Protein AF-A0A8S9J0J0-F1 (afdb_monomer_lite)

Sequence (128 aa):
MSSIIILLFSLLLFTSPSSSSGHHQTHPPLSPSPPPAAWIRLACKATRYPDVCVSSLSKPGQVPSNPNPSQIIHSAISVSLENLKTAQSEVKSILDASVGNLNAPTPRTSTSSNSLTLCTAPELRIKL

Structure (mmCIF, N/CA/C/O backbone):
data_AF-A0A8S9J0J0-F1
#
_entry.id   AF-A0A8S9J0J0-F1
#
loop_
_atom_site.group_PDB
_atom_site.id
_atom_site.type_symbol
_atom_site.label_atom_id
_atom_site.label_alt_id
_atom_site.label_comp_id
_atom_site.label_asym_id
_atom_site.label_entity_id
_atom_site.label_seq_id
_atom_site.pdbx_PDB_ins_code
_atom_site.Cartn_x
_atom_site.Cartn_y
_atom_site.Cartn_z
_atom_site.occupancy
_atom_site.B_iso_or_equiv
_atom_site.auth_seq_id
_atom_site.auth_comp_id
_atom_site.auth_asym_id
_atom_site.auth_atom_id
_atom_site.pdbx_PDB_model_num
ATOM 1 N N . MET A 1 1 ? 36.191 -19.300 13.416 1.00 63.09 1 MET A N 1
ATOM 2 C CA . MET A 1 1 ? 35.827 -19.714 12.042 1.00 63.09 1 MET A CA 1
ATOM 3 C C . MET A 1 1 ? 34.432 -19.231 11.646 1.00 63.09 1 MET A C 1
ATOM 5 O O . MET A 1 1 ? 34.316 -18.590 10.613 1.00 63.09 1 MET A O 1
ATOM 9 N N . SER A 1 2 ? 33.399 -19.411 12.478 1.00 78.19 2 SER A N 1
ATOM 10 C CA . SER A 1 2 ? 32.019 -18.991 12.155 1.00 78.19 2 SER A CA 1
ATOM 11 C C . SER A 1 2 ? 31.819 -17.481 11.949 1.00 78.19 2 SER A C 1
ATOM 13 O O . SER A 1 2 ? 31.059 -17.088 11.071 1.00 78.19 2 SER A O 1
ATOM 15 N N . SER A 1 3 ? 32.534 -16.620 12.682 1.00 80.75 3 SER A N 1
ATOM 16 C CA . SER A 1 3 ? 32.386 -15.158 12.552 1.00 80.75 3 SER A CA 1
ATOM 17 C C . SER A 1 3 ? 32.848 -14.619 11.193 1.00 80.75 3 SER A C 1
ATOM 19 O O . SER A 1 3 ? 32.270 -13.670 10.671 1.00 80.75 3 SER A O 1
ATOM 21 N N . ILE A 1 4 ? 33.861 -15.253 10.595 1.00 85.94 4 ILE A N 1
ATOM 22 C CA . ILE A 1 4 ? 34.379 -14.890 9.268 1.00 85.94 4 ILE A CA 1
ATOM 23 C C . ILE A 1 4 ? 33.356 -15.258 8.188 1.00 85.94 4 ILE A C 1
ATOM 25 O O . ILE A 1 4 ? 33.136 -14.486 7.262 1.00 85.94 4 ILE A O 1
ATOM 29 N N . ILE A 1 5 ? 32.668 -16.393 8.344 1.00 86.50 5 ILE A N 1
ATOM 30 C CA . ILE A 1 5 ? 31.641 -16.859 7.401 1.00 86.50 5 ILE A CA 1
ATOM 31 C C . ILE A 1 5 ? 30.446 -15.893 7.375 1.00 86.50 5 ILE A C 1
ATOM 33 O O . ILE A 1 5 ? 29.960 -15.552 6.300 1.00 86.50 5 ILE A O 1
ATOM 37 N N . ILE A 1 6 ? 30.011 -15.396 8.539 1.00 84.88 6 ILE A N 1
ATOM 38 C CA . ILE A 1 6 ? 28.897 -14.436 8.640 1.00 84.88 6 ILE A CA 1
ATOM 39 C C . ILE A 1 6 ? 29.260 -13.088 7.997 1.00 84.88 6 ILE A C 1
ATOM 41 O O . ILE A 1 6 ? 28.436 -12.495 7.295 1.00 84.88 6 ILE A O 1
ATOM 45 N N . LEU A 1 7 ? 30.499 -12.618 8.189 1.00 87.88 7 LEU A N 1
ATOM 46 C CA . LEU A 1 7 ? 30.994 -11.400 7.541 1.00 87.88 7 LEU A CA 1
ATOM 47 C C . LEU A 1 7 ? 31.029 -11.551 6.017 1.00 87.88 7 LEU A C 1
ATOM 49 O O . LEU A 1 7 ? 30.494 -10.698 5.313 1.00 87.88 7 LEU A O 1
ATOM 53 N N . LEU A 1 8 ? 31.584 -12.657 5.512 1.00 81.94 8 LEU A N 1
ATOM 54 C CA . LEU A 1 8 ? 31.658 -12.930 4.074 1.00 81.94 8 LEU A CA 1
ATOM 55 C C . LEU A 1 8 ? 30.266 -13.034 3.438 1.00 81.94 8 LEU A C 1
ATOM 57 O O . LEU A 1 8 ? 30.032 -12.450 2.383 1.00 81.94 8 LEU A O 1
ATOM 61 N N . PHE A 1 9 ? 29.327 -13.715 4.100 1.00 81.06 9 PHE A N 1
ATOM 62 C CA . PHE A 1 9 ? 27.946 -13.829 3.629 1.00 81.06 9 PHE A CA 1
ATOM 63 C C . PHE A 1 9 ? 27.237 -12.470 3.574 1.00 81.06 9 PHE A C 1
ATOM 65 O O . PHE A 1 9 ? 26.542 -12.173 2.606 1.00 81.06 9 PHE A O 1
ATOM 72 N N . SER A 1 10 ? 27.460 -11.609 4.572 1.00 82.88 10 SER A N 1
ATOM 73 C CA . SER A 1 10 ? 26.905 -10.251 4.577 1.00 82.88 10 SER A CA 1
ATOM 74 C C . SER A 1 10 ? 27.469 -9.414 3.426 1.00 82.88 10 SER A C 1
ATOM 76 O O . SER A 1 10 ? 26.705 -8.781 2.706 1.00 82.88 10 SER A O 1
ATOM 78 N N . LEU A 1 11 ? 28.786 -9.460 3.197 1.00 79.31 11 LEU A N 1
ATOM 79 C CA . LEU A 1 11 ? 29.447 -8.768 2.083 1.00 79.31 11 LEU A CA 1
ATOM 80 C C . LEU A 1 11 ? 28.893 -9.200 0.715 1.00 79.31 11 LEU A C 1
ATOM 82 O O . LEU A 1 11 ? 28.621 -8.341 -0.121 1.00 79.31 11 LEU A O 1
ATOM 86 N N . LEU A 1 12 ? 28.649 -10.500 0.521 1.00 76.25 12 LEU A N 1
ATOM 87 C CA . LEU A 1 12 ? 28.078 -11.052 -0.714 1.00 76.25 12 LEU A CA 1
ATOM 88 C C . LEU A 1 12 ? 26.662 -10.533 -1.011 1.00 76.25 12 LEU A C 1
ATOM 90 O O . LEU A 1 12 ? 26.326 -10.322 -2.174 1.00 76.25 12 LEU A O 1
ATOM 94 N N . LEU A 1 13 ? 25.840 -10.291 0.018 1.00 71.00 13 LEU A N 1
ATOM 95 C CA . LEU A 1 13 ? 24.494 -9.731 -0.159 1.00 71.00 13 LEU A CA 1
ATOM 96 C C . LEU A 1 13 ? 24.520 -8.251 -0.575 1.00 71.00 13 LEU A C 1
ATOM 98 O O . LEU A 1 13 ? 23.631 -7.806 -1.301 1.00 71.00 13 LEU A O 1
ATOM 102 N N . PHE A 1 14 ? 25.533 -7.489 -0.147 1.00 66.44 14 PHE A N 1
ATOM 103 C CA . PHE A 1 14 ? 25.690 -6.080 -0.527 1.00 66.44 14 PHE A CA 1
ATOM 104 C C . PHE A 1 14 ? 26.302 -5.906 -1.922 1.00 66.44 14 PHE A C 1
ATOM 106 O O . PHE A 1 14 ? 25.975 -4.946 -2.619 1.00 66.44 14 PHE A O 1
ATOM 113 N N . THR A 1 15 ? 27.148 -6.835 -2.368 1.00 60.16 15 THR A N 1
ATOM 114 C CA . THR A 1 15 ? 27.738 -6.816 -3.710 1.00 60.16 15 THR A CA 1
ATOM 115 C C . THR A 1 15 ? 26.813 -7.492 -4.719 1.00 60.16 15 THR A C 1
ATOM 117 O O . THR A 1 15 ? 27.136 -8.537 -5.276 1.00 60.16 15 THR A O 1
ATOM 120 N N . SER A 1 16 ? 25.643 -6.910 -4.969 1.00 59.72 16 SER A N 1
ATOM 121 C CA . SER A 1 16 ? 24.890 -7.243 -6.180 1.00 59.72 16 SER A CA 1
ATOM 122 C C . SER A 1 16 ? 25.545 -6.515 -7.359 1.00 59.72 16 SER A C 1
ATOM 124 O O . SER A 1 16 ? 25.515 -5.282 -7.379 1.00 59.72 16 SER A O 1
ATOM 126 N N . PRO A 1 17 ? 26.154 -7.205 -8.341 1.00 49.84 17 PRO A N 1
ATOM 127 C CA . PRO A 1 17 ? 26.570 -6.548 -9.566 1.00 49.84 17 PRO A CA 1
ATOM 128 C C . PRO A 1 17 ? 25.308 -6.153 -10.336 1.00 49.84 17 PRO A C 1
ATOM 130 O O . PRO A 1 17 ? 24.674 -6.977 -10.990 1.00 49.84 17 PRO A O 1
ATOM 133 N N . SER A 1 18 ? 24.933 -4.879 -10.266 1.00 52.44 18 SER A N 1
ATOM 134 C CA . SER A 1 18 ? 24.084 -4.286 -11.293 1.00 52.44 18 SER A CA 1
ATOM 135 C C . SER A 1 18 ? 24.893 -4.294 -12.583 1.00 52.44 18 SER A C 1
ATOM 137 O O . SER A 1 18 ? 25.768 -3.454 -12.784 1.00 52.44 18 SER A O 1
ATOM 139 N N . SER A 1 19 ? 24.653 -5.276 -13.443 1.00 48.06 19 SER A N 1
ATOM 140 C CA . SER A 1 19 ? 25.187 -5.296 -14.796 1.00 48.06 19 SER A CA 1
ATOM 141 C C . SER A 1 19 ? 24.605 -4.110 -15.567 1.00 48.06 19 SER A C 1
ATOM 143 O O . SER A 1 19 ? 23.527 -4.197 -16.151 1.00 48.06 19 SER A O 1
ATOM 145 N N . SER A 1 20 ? 25.316 -2.978 -15.582 1.00 53.41 20 SER A N 1
ATOM 146 C CA . SER A 1 20 ? 25.051 -1.930 -16.562 1.00 53.41 20 SER A CA 1
ATOM 147 C C . SER A 1 20 ? 25.594 -2.415 -17.901 1.00 53.41 20 SER A C 1
ATOM 149 O O . SER A 1 20 ? 26.769 -2.246 -18.229 1.00 53.41 20 SER A O 1
ATOM 151 N N . SER A 1 21 ? 24.735 -3.060 -18.677 1.00 51.62 21 SER A N 1
ATOM 152 C CA . SER A 1 21 ? 24.935 -3.146 -20.116 1.00 51.62 21 SER A CA 1
ATOM 153 C C . SER A 1 21 ? 24.941 -1.708 -20.633 1.00 51.62 21 SER A C 1
ATOM 155 O O . SER A 1 21 ? 23.923 -1.018 -20.614 1.00 51.62 21 SER A O 1
ATOM 157 N N . GLY A 1 22 ? 26.124 -1.227 -21.018 1.00 54.34 22 GLY A N 1
ATOM 158 C CA . GLY A 1 22 ? 26.280 0.027 -21.738 1.00 54.34 22 GLY A CA 1
ATOM 159 C C . GLY A 1 22 ? 25.561 -0.089 -23.074 1.00 54.34 22 GLY A C 1
ATOM 160 O O . GLY A 1 22 ? 26.131 -0.554 -24.056 1.00 54.34 22 GLY A O 1
ATOM 161 N N . HIS A 1 23 ? 24.287 0.288 -23.102 1.00 47.38 23 HIS A N 1
ATOM 162 C CA . HIS A 1 23 ? 23.560 0.456 -24.342 1.00 47.38 23 HIS A CA 1
ATOM 163 C C . HIS A 1 23 ? 24.029 1.757 -24.984 1.00 47.38 23 HIS A C 1
ATOM 165 O O . HIS A 1 23 ? 23.826 2.846 -24.447 1.00 47.38 23 HIS A O 1
ATOM 171 N N . HIS A 1 24 ? 24.676 1.628 -26.141 1.00 49.66 24 HIS A N 1
ATOM 172 C CA . HIS A 1 24 ? 24.844 2.726 -27.077 1.00 49.66 24 HIS A CA 1
ATOM 173 C C . HIS A 1 24 ? 23.496 3.432 -27.252 1.00 49.66 24 HIS A C 1
ATOM 175 O O . HIS A 1 24 ? 22.517 2.815 -27.676 1.00 49.66 24 HIS A O 1
ATOM 181 N N . GLN A 1 25 ? 23.458 4.718 -26.897 1.00 50.72 25 GLN A N 1
ATOM 182 C CA . GLN A 1 25 ? 22.314 5.598 -27.105 1.00 50.72 25 GLN A CA 1
ATOM 183 C C . GLN A 1 25 ? 22.093 5.768 -28.605 1.00 50.72 25 GLN A C 1
ATOM 185 O O . GLN A 1 25 ? 22.596 6.692 -29.239 1.00 50.72 25 GLN A O 1
ATOM 190 N N . THR A 1 26 ? 21.332 4.845 -29.174 1.00 52.44 26 THR A N 1
ATOM 191 C CA . THR A 1 26 ? 20.641 5.068 -30.434 1.00 52.44 26 THR A CA 1
ATOM 192 C C . THR A 1 26 ? 19.274 5.574 -30.017 1.00 52.44 26 THR A C 1
ATOM 194 O O . THR A 1 26 ? 18.497 4.815 -29.443 1.00 52.44 26 THR A O 1
ATOM 197 N N . HIS A 1 27 ? 19.027 6.873 -30.190 1.00 53.81 27 HIS A N 1
ATOM 198 C CA . HIS A 1 27 ? 17.755 7.502 -29.840 1.00 53.81 27 HIS A CA 1
ATOM 199 C C . HIS A 1 27 ? 16.600 6.721 -30.491 1.00 53.81 27 HIS A C 1
ATOM 201 O O . HIS A 1 27 ? 16.501 6.729 -31.721 1.00 53.81 27 HIS A O 1
ATOM 207 N N . PRO A 1 28 ? 15.724 6.049 -29.719 1.00 58.84 28 PRO A N 1
ATOM 208 C CA . PRO A 1 28 ? 14.512 5.485 -30.281 1.00 58.84 28 PRO A CA 1
ATOM 209 C C . PRO A 1 28 ? 13.553 6.634 -30.623 1.00 58.84 28 PRO A C 1
ATOM 211 O O . PRO A 1 28 ? 13.593 7.684 -29.969 1.00 58.84 28 PRO A O 1
ATOM 214 N N . PRO A 1 29 ? 12.681 6.461 -31.629 1.00 58.38 29 PRO A N 1
ATOM 215 C CA . PRO A 1 29 ? 11.675 7.460 -31.973 1.00 58.38 29 PRO A CA 1
ATOM 216 C C . PRO A 1 29 ? 10.773 7.741 -30.763 1.00 58.38 29 PRO A C 1
ATOM 218 O O . PRO A 1 29 ? 10.590 6.864 -29.918 1.00 58.38 29 PRO A O 1
ATOM 221 N N . LEU A 1 30 ? 10.228 8.964 -30.679 1.00 55.03 30 LEU A N 1
ATOM 222 C CA . LEU A 1 30 ? 9.337 9.409 -29.601 1.00 55.03 30 LEU A CA 1
ATOM 223 C C . LEU A 1 30 ? 8.189 8.407 -29.414 1.00 55.03 30 LEU A C 1
ATOM 225 O O . LEU A 1 30 ? 7.197 8.427 -30.141 1.00 55.03 30 LEU A O 1
ATOM 229 N N . SER A 1 31 ? 8.341 7.526 -28.429 1.00 60.06 31 SER A N 1
ATOM 230 C CA . SER A 1 31 ? 7.287 6.619 -28.001 1.00 60.06 31 SER A CA 1
ATOM 231 C C . SER A 1 31 ? 6.248 7.436 -27.226 1.00 60.06 31 SER A C 1
ATOM 233 O O . SER A 1 31 ? 6.640 8.306 -26.438 1.00 60.06 31 SER A O 1
ATOM 235 N N . PRO A 1 32 ? 4.938 7.211 -27.433 1.00 62.97 32 PRO A N 1
ATOM 236 C CA . PRO A 1 32 ? 3.906 7.900 -26.668 1.00 62.97 32 PRO A CA 1
ATOM 237 C C . PRO A 1 32 ? 4.138 7.684 -25.168 1.00 62.97 32 PRO A C 1
ATOM 239 O O . PRO A 1 32 ? 4.534 6.591 -24.754 1.00 62.97 32 PRO A O 1
ATOM 242 N N . SER A 1 33 ? 3.914 8.732 -24.362 1.00 59.59 33 SER A N 1
ATOM 243 C CA . SER A 1 33 ? 4.066 8.644 -22.904 1.00 59.59 33 SER A CA 1
ATOM 244 C C . SER A 1 33 ? 3.301 7.418 -22.395 1.00 59.59 33 SER A C 1
ATOM 246 O O . SER A 1 33 ? 2.126 7.259 -22.751 1.00 59.59 33 SER A O 1
ATOM 248 N N . PRO A 1 34 ? 3.936 6.535 -21.601 1.00 61.69 34 PRO A N 1
ATOM 249 C CA . PRO A 1 34 ? 3.248 5.400 -21.019 1.00 61.69 34 PRO A CA 1
ATOM 250 C C . PRO A 1 34 ? 2.001 5.882 -20.269 1.00 61.69 34 PRO A C 1
ATOM 252 O O . PRO A 1 34 ? 2.056 6.927 -19.611 1.00 61.69 34 PRO A O 1
ATOM 255 N N . PRO A 1 35 ? 0.885 5.134 -20.313 1.00 67.56 35 PRO A N 1
ATOM 256 C CA . PRO A 1 35 ? -0.279 5.476 -19.510 1.00 67.56 35 PRO A CA 1
ATOM 257 C C . PRO A 1 35 ? 0.122 5.566 -18.026 1.00 67.56 35 PRO A C 1
ATOM 259 O O . PRO A 1 35 ? 1.023 4.839 -17.599 1.00 67.56 35 PRO A O 1
ATOM 262 N N . PRO A 1 36 ? -0.545 6.396 -17.205 1.00 67.62 36 PRO A N 1
ATOM 263 C CA . PRO A 1 36 ? -0.199 6.602 -15.790 1.00 67.62 36 PRO A CA 1
ATOM 264 C C . PRO A 1 36 ? -0.040 5.293 -14.998 1.00 67.62 36 PRO A C 1
ATOM 266 O O . PRO A 1 36 ? 0.849 5.168 -14.157 1.00 67.62 36 PRO A O 1
ATOM 269 N N . ALA A 1 37 ? -0.829 4.268 -15.335 1.00 78.75 37 ALA A N 1
ATOM 270 C CA . ALA A 1 37 ? -0.726 2.930 -14.754 1.00 78.75 37 ALA A CA 1
ATOM 271 C C . ALA A 1 37 ? 0.643 2.251 -14.981 1.00 78.75 37 ALA A C 1
ATOM 273 O O . ALA A 1 37 ? 1.105 1.488 -14.133 1.00 78.75 37 ALA A O 1
ATOM 274 N N . ALA A 1 38 ? 1.313 2.515 -16.104 1.00 85.06 38 ALA A N 1
ATOM 275 C CA . ALA A 1 38 ? 2.640 1.978 -16.391 1.00 85.06 38 ALA A CA 1
ATOM 276 C C . ALA A 1 38 ? 3.715 2.625 -15.504 1.00 85.06 38 ALA A C 1
ATOM 278 O O . ALA A 1 38 ? 4.587 1.920 -14.995 1.00 85.06 38 ALA A O 1
ATOM 279 N N . TRP A 1 39 ? 3.612 3.933 -15.250 1.00 86.56 39 TRP A N 1
ATOM 280 C CA . TRP A 1 39 ? 4.511 4.648 -14.342 1.00 86.56 39 TRP A CA 1
ATOM 281 C C . TRP A 1 39 ? 4.351 4.192 -12.889 1.00 86.56 39 TRP A C 1
ATOM 283 O O . TRP A 1 39 ? 5.348 3.929 -12.216 1.00 86.56 39 TRP A O 1
ATOM 293 N N . ILE A 1 40 ? 3.109 4.000 -12.432 1.00 90.56 40 ILE A N 1
ATOM 294 C CA . ILE A 1 40 ? 2.818 3.435 -11.104 1.00 90.56 40 ILE A CA 1
ATOM 295 C C . ILE A 1 40 ? 3.426 2.035 -10.975 1.00 90.56 40 ILE A C 1
ATOM 297 O O . ILE A 1 40 ? 4.132 1.757 -10.009 1.00 90.56 40 ILE A O 1
ATOM 301 N N . ARG A 1 41 ? 3.217 1.155 -11.963 1.00 92.44 41 ARG A N 1
ATOM 302 C CA . ARG A 1 41 ? 3.788 -0.204 -11.953 1.00 92.44 41 ARG A CA 1
ATOM 303 C C . ARG A 1 41 ? 5.314 -0.194 -11.914 1.00 92.44 41 ARG A C 1
ATOM 305 O O . ARG A 1 41 ? 5.901 -0.998 -11.191 1.00 92.44 41 ARG A O 1
ATOM 312 N N . LEU A 1 42 ? 5.949 0.701 -12.671 1.00 91.62 42 LEU A N 1
ATOM 313 C CA . LEU A 1 42 ? 7.403 0.834 -12.686 1.00 91.62 42 LEU A CA 1
ATOM 314 C C . LEU A 1 42 ? 7.936 1.251 -11.310 1.00 91.62 42 LEU A C 1
ATOM 316 O O . LEU A 1 42 ? 8.865 0.623 -10.808 1.00 91.62 42 LEU A O 1
ATOM 320 N N . ALA A 1 43 ? 7.311 2.246 -10.677 1.00 90.56 43 ALA A N 1
ATOM 321 C CA . ALA A 1 43 ? 7.671 2.680 -9.331 1.00 90.56 43 ALA A CA 1
ATOM 322 C C . ALA A 1 43 ? 7.429 1.575 -8.288 1.00 90.56 43 ALA A C 1
ATOM 324 O O . ALA A 1 43 ? 8.307 1.267 -7.483 1.00 90.56 43 ALA A O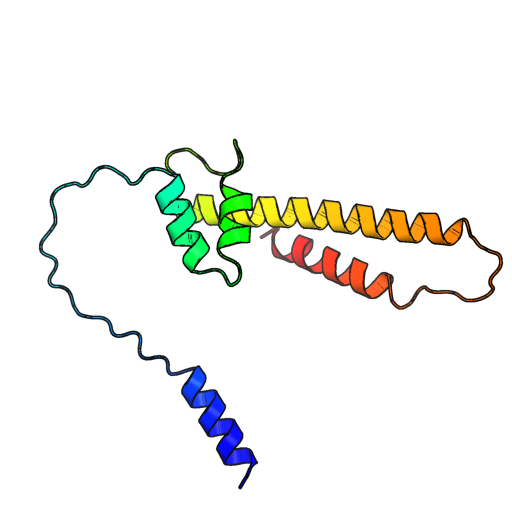 1
ATOM 325 N N . CYS A 1 44 ? 6.272 0.912 -8.335 1.00 93.56 44 CYS A N 1
ATOM 326 C CA . CYS A 1 44 ? 5.911 -0.132 -7.379 1.00 93.56 44 CYS A CA 1
ATOM 327 C C . CYS A 1 44 ? 6.797 -1.378 -7.466 1.00 93.56 44 CYS A C 1
ATOM 329 O O . CYS A 1 44 ? 6.977 -2.057 -6.456 1.00 93.56 44 CYS A O 1
ATOM 331 N N . LYS A 1 45 ? 7.414 -1.658 -8.622 1.00 95.06 45 LYS A N 1
ATOM 332 C CA . LYS A 1 45 ? 8.397 -2.744 -8.770 1.00 95.06 45 LYS A CA 1
ATOM 333 C C . LYS A 1 45 ? 9.615 -2.571 -7.853 1.00 95.06 45 LYS A C 1
ATOM 335 O O . LYS A 1 45 ? 10.236 -3.562 -7.487 1.00 95.06 45 LYS A O 1
ATOM 340 N N . ALA A 1 46 ? 9.945 -1.338 -7.470 1.00 92.38 46 ALA A N 1
ATOM 341 C CA . ALA A 1 46 ? 11.026 -1.058 -6.528 1.00 92.38 46 ALA A CA 1
ATOM 342 C C . ALA A 1 46 ? 10.631 -1.307 -5.057 1.00 92.38 46 ALA A C 1
ATOM 344 O O . ALA A 1 46 ? 11.474 -1.216 -4.167 1.00 92.38 46 ALA A O 1
ATOM 345 N N . THR A 1 47 ? 9.357 -1.605 -4.778 1.00 93.31 47 THR A N 1
ATOM 346 C CA . THR A 1 47 ? 8.854 -1.834 -3.418 1.00 93.31 47 THR A CA 1
ATOM 347 C C . THR A 1 47 ? 8.851 -3.320 -3.062 1.00 93.31 47 THR A C 1
ATOM 349 O O . THR A 1 47 ? 8.758 -4.186 -3.927 1.00 93.31 47 THR A O 1
ATOM 352 N N . ARG A 1 48 ? 8.900 -3.626 -1.758 1.00 95.25 48 ARG A N 1
ATOM 353 C CA . ARG A 1 48 ? 8.802 -5.005 -1.245 1.00 95.25 48 ARG A CA 1
ATOM 354 C C . ARG A 1 48 ? 7.435 -5.650 -1.521 1.00 95.25 48 ARG A C 1
ATOM 356 O O . ARG A 1 48 ? 7.363 -6.866 -1.650 1.00 95.25 48 ARG A O 1
ATOM 363 N N . TYR A 1 49 ? 6.375 -4.843 -1.598 1.00 93.12 49 TYR A N 1
ATOM 364 C CA . TYR A 1 49 ? 4.993 -5.293 -1.793 1.00 93.12 49 TYR A CA 1
ATOM 365 C C . TYR A 1 49 ? 4.378 -4.604 -3.023 1.00 93.12 49 TYR A C 1
ATOM 367 O O . TYR A 1 49 ? 3.551 -3.697 -2.875 1.00 93.12 49 TYR A O 1
ATOM 375 N N . PRO A 1 50 ? 4.789 -5.003 -4.242 1.00 93.25 50 PRO A N 1
ATOM 376 C CA . PRO A 1 50 ? 4.397 -4.323 -5.474 1.00 93.25 50 PRO A CA 1
ATOM 377 C C . PRO A 1 50 ? 2.880 -4.315 -5.689 1.00 93.25 50 PRO A C 1
ATOM 379 O O . PRO A 1 50 ? 2.338 -3.284 -6.079 1.00 93.25 50 PRO A O 1
ATOM 382 N N . ASP A 1 51 ? 2.177 -5.404 -5.372 1.00 94.56 51 ASP A N 1
ATOM 383 C CA . ASP A 1 51 ? 0.720 -5.490 -5.540 1.00 94.56 51 ASP A CA 1
ATOM 384 C C . ASP A 1 51 ? -0.039 -4.540 -4.602 1.00 94.56 51 ASP A C 1
ATOM 386 O O . ASP A 1 51 ? -0.981 -3.856 -5.013 1.00 94.56 51 ASP A O 1
ATOM 390 N N . VAL A 1 52 ? 0.408 -4.430 -3.345 1.00 94.81 52 VAL A N 1
ATOM 391 C CA . VAL A 1 52 ? -0.150 -3.482 -2.363 1.00 94.81 52 VAL A CA 1
ATOM 392 C C . VAL A 1 52 ? 0.111 -2.044 -2.805 1.00 94.81 52 VAL A C 1
ATOM 394 O O . VAL A 1 52 ? -0.783 -1.204 -2.735 1.00 94.81 52 VAL A O 1
ATOM 397 N N . CYS A 1 53 ? 1.308 -1.757 -3.317 1.00 94.44 53 CYS A N 1
ATOM 398 C CA . CYS A 1 53 ? 1.643 -0.444 -3.858 1.00 94.44 53 CYS A CA 1
ATOM 399 C C . CYS A 1 53 ? 0.743 -0.070 -5.047 1.00 94.44 53 CYS A C 1
ATOM 401 O O . CYS A 1 53 ? 0.136 1.001 -5.043 1.00 94.44 53 CYS A O 1
ATOM 403 N N . VAL A 1 54 ? 0.592 -0.963 -6.035 1.00 95.12 54 VAL A N 1
ATOM 404 C CA . VAL A 1 54 ? -0.223 -0.696 -7.232 1.00 95.12 54 VAL A CA 1
ATOM 405 C C . VAL A 1 54 ? -1.685 -0.499 -6.852 1.00 95.12 54 VAL A C 1
ATOM 407 O O . VAL A 1 54 ? -2.283 0.491 -7.266 1.00 95.12 54 VAL A O 1
ATOM 410 N N . SER A 1 55 ? -2.259 -1.396 -6.049 1.00 95.25 55 SER A N 1
ATOM 411 C CA . SER A 1 55 ? -3.658 -1.290 -5.608 1.00 95.25 55 SER A CA 1
ATOM 412 C C . SER A 1 55 ? -3.924 -0.026 -4.787 1.00 95.25 55 SER A C 1
ATOM 414 O O . SER A 1 55 ? -4.988 0.578 -4.919 1.00 95.25 55 SER A O 1
ATOM 416 N N . SER A 1 56 ? -2.951 0.419 -3.991 1.00 94.25 56 SER A N 1
ATOM 417 C CA . SER A 1 56 ? -3.055 1.648 -3.203 1.00 94.25 56 SER A CA 1
ATOM 418 C C . SER A 1 56 ? -3.004 2.905 -4.075 1.00 94.25 56 SER A C 1
ATOM 420 O O . SER A 1 56 ? -3.830 3.799 -3.904 1.00 94.25 56 SER A O 1
ATOM 422 N N . LEU A 1 57 ? -2.074 2.961 -5.034 1.00 93.94 57 LEU A N 1
ATOM 423 C CA . LEU A 1 57 ? -1.836 4.135 -5.884 1.00 93.94 57 LEU A CA 1
ATOM 424 C C . LEU A 1 57 ? -2.755 4.229 -7.106 1.00 93.94 57 LEU A C 1
ATOM 426 O O . LEU A 1 57 ? -2.910 5.309 -7.666 1.00 93.94 57 LEU A O 1
ATOM 430 N N . SER A 1 58 ? -3.372 3.124 -7.524 1.00 92.50 58 SER A N 1
ATOM 431 C CA . SER A 1 58 ? -4.285 3.110 -8.677 1.00 92.50 58 SER A CA 1
ATOM 432 C C . SER A 1 58 ? -5.698 3.591 -8.334 1.00 92.50 58 SER A C 1
ATOM 434 O O . SER A 1 58 ? -6.549 3.654 -9.222 1.00 92.50 58 SER A O 1
ATOM 436 N N . LYS A 1 59 ? -5.980 3.917 -7.064 1.00 91.50 59 LYS A N 1
ATOM 437 C CA . LYS A 1 59 ? -7.278 4.478 -6.671 1.00 91.50 59 LYS A CA 1
ATOM 438 C C . LYS A 1 59 ? -7.473 5.857 -7.329 1.00 91.50 59 LYS A C 1
ATOM 440 O O . LYS A 1 59 ? -6.511 6.626 -7.424 1.00 91.50 59 LYS A O 1
ATOM 445 N N . PRO A 1 60 ? -8.700 6.202 -7.761 1.00 88.56 60 PRO A N 1
ATOM 446 C CA . PRO A 1 60 ? -8.978 7.503 -8.362 1.00 88.56 60 PRO A CA 1
ATOM 447 C C . PRO A 1 60 ? -8.520 8.660 -7.465 1.00 88.56 60 PRO A C 1
ATOM 449 O O . PRO A 1 60 ? -8.747 8.638 -6.259 1.00 88.56 60 PRO A O 1
ATOM 452 N N . GLY A 1 61 ? -7.869 9.663 -8.057 1.00 86.94 61 GLY A N 1
ATOM 453 C CA . GLY A 1 61 ? -7.400 10.857 -7.346 1.00 86.94 61 GLY A CA 1
ATOM 454 C C . GLY A 1 61 ? -6.077 10.705 -6.588 1.00 86.94 61 GLY A C 1
ATOM 455 O O . GLY A 1 61 ? -5.541 11.717 -6.151 1.00 86.94 61 GLY A O 1
ATOM 456 N N . GLN A 1 62 ? -5.512 9.495 -6.471 1.00 90.25 62 GLN A N 1
ATOM 457 C CA . GLN A 1 62 ? -4.239 9.300 -5.762 1.00 90.25 62 GLN A CA 1
ATOM 458 C C . GLN A 1 62 ? -3.027 9.765 -6.565 1.00 90.25 62 GLN A C 1
ATOM 460 O O . GLN A 1 62 ? -2.111 10.372 -6.016 1.00 90.25 62 GLN A O 1
ATOM 465 N N . VAL A 1 63 ? -3.003 9.476 -7.866 1.00 90.50 63 VAL A N 1
ATOM 466 C CA . VAL A 1 63 ? -1.889 9.815 -8.756 1.00 90.50 63 VAL A CA 1
ATOM 467 C C . VAL A 1 63 ? -2.432 10.572 -9.976 1.00 90.50 63 VAL A C 1
ATOM 469 O O . VAL A 1 63 ? -3.407 10.117 -10.582 1.00 90.50 63 VAL A O 1
ATOM 472 N N . PRO A 1 64 ? -1.830 11.714 -10.363 1.00 85.75 64 PRO A N 1
ATOM 473 C CA . PRO A 1 64 ? -2.205 12.444 -11.574 1.00 85.75 64 PRO A CA 1
ATOM 474 C C . PRO A 1 64 ? -2.071 11.603 -12.852 1.00 85.75 64 PRO A C 1
ATOM 476 O O . PRO A 1 64 ? -1.317 10.637 -12.904 1.00 85.75 64 PRO A O 1
ATOM 479 N N . SER A 1 65 ? -2.765 11.994 -13.924 1.00 80.81 65 SER A N 1
ATOM 480 C CA . SER A 1 65 ? -2.833 11.207 -15.168 1.00 80.81 65 SER A CA 1
ATOM 481 C C . SER A 1 65 ? -1.527 11.139 -15.973 1.00 80.81 65 SER A C 1
ATOM 483 O O . SER A 1 65 ? -1.400 10.289 -16.844 1.00 80.81 65 SER A O 1
ATOM 485 N N . ASN A 1 66 ? -0.549 12.003 -15.708 1.00 80.88 66 ASN A N 1
ATOM 486 C CA . ASN A 1 66 ? 0.795 11.902 -16.283 1.00 80.88 66 ASN A CA 1
ATOM 487 C C . ASN A 1 66 ? 1.818 12.256 -15.197 1.00 80.88 66 ASN A C 1
ATOM 489 O O . ASN A 1 66 ? 2.318 13.384 -15.159 1.00 80.88 66 ASN A O 1
ATOM 493 N N . PRO A 1 67 ? 2.040 11.344 -14.240 1.00 80.94 67 PRO A N 1
ATOM 494 C CA . PRO A 1 67 ? 2.813 11.655 -13.058 1.00 80.94 67 PRO A CA 1
ATOM 495 C C . PRO A 1 67 ? 4.302 11.607 -13.392 1.00 80.94 67 PRO A C 1
ATOM 497 O O . PRO A 1 67 ? 4.784 10.677 -14.039 1.00 80.94 67 PRO A O 1
ATOM 500 N N . ASN A 1 68 ? 5.057 12.586 -12.902 1.00 86.62 68 ASN A N 1
ATOM 501 C CA . ASN A 1 68 ? 6.505 12.429 -12.819 1.00 86.62 68 ASN A CA 1
ATOM 502 C C . ASN A 1 68 ? 6.858 11.514 -11.619 1.00 86.62 68 ASN A C 1
ATOM 504 O O . ASN A 1 68 ? 6.027 11.312 -10.727 1.00 86.62 68 ASN A O 1
ATOM 508 N N . PRO A 1 69 ? 8.078 10.953 -11.555 1.00 85.56 69 PRO A N 1
ATOM 509 C CA . PRO A 1 69 ? 8.445 10.030 -10.481 1.00 85.56 69 PRO A CA 1
ATOM 510 C C . PRO A 1 69 ? 8.278 10.600 -9.063 1.00 85.56 69 PRO A C 1
ATOM 512 O O . PRO A 1 69 ? 7.859 9.871 -8.166 1.00 85.56 69 PRO A O 1
ATOM 515 N N . SER A 1 70 ? 8.550 11.893 -8.845 1.00 88.56 70 SER A N 1
ATOM 516 C CA . SER A 1 70 ? 8.404 12.506 -7.518 1.00 88.56 70 SER A CA 1
ATOM 517 C C . SER A 1 70 ? 6.945 12.620 -7.080 1.00 88.56 70 SER A C 1
ATOM 519 O O . SER A 1 70 ? 6.651 12.374 -5.914 1.00 88.56 70 SER A O 1
ATOM 521 N N . GLN A 1 71 ? 6.014 12.889 -7.999 1.00 91.44 71 GLN A N 1
ATOM 522 C CA . GLN A 1 71 ? 4.580 12.875 -7.697 1.00 91.44 71 GLN A CA 1
ATOM 523 C C . GLN A 1 71 ? 4.115 11.495 -7.224 1.00 91.44 71 GLN A C 1
ATOM 525 O O . GLN A 1 71 ? 3.370 11.416 -6.256 1.00 91.44 71 GLN A O 1
ATOM 530 N N . ILE A 1 72 ? 4.601 10.406 -7.830 1.00 90.44 72 ILE A N 1
ATOM 531 C CA . ILE A 1 72 ? 4.263 9.040 -7.390 1.00 90.44 72 ILE A CA 1
ATOM 532 C C . ILE A 1 72 ? 4.774 8.784 -5.968 1.00 90.44 72 ILE A C 1
ATOM 534 O O . ILE A 1 72 ? 4.058 8.212 -5.146 1.00 90.44 72 ILE A O 1
ATOM 538 N N . ILE A 1 73 ? 5.993 9.236 -5.661 1.00 90.81 73 ILE A N 1
ATOM 539 C CA . ILE A 1 73 ? 6.576 9.123 -4.318 1.00 90.81 73 ILE A CA 1
ATOM 540 C C . ILE A 1 73 ? 5.741 9.918 -3.307 1.00 90.81 73 ILE A C 1
ATOM 542 O O . ILE A 1 73 ? 5.395 9.389 -2.254 1.00 90.81 73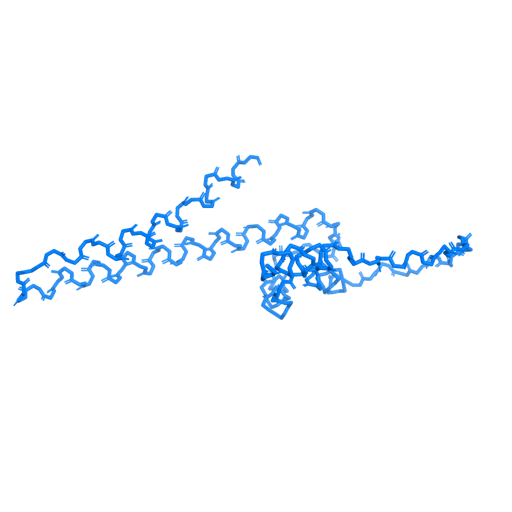 ILE A O 1
ATOM 546 N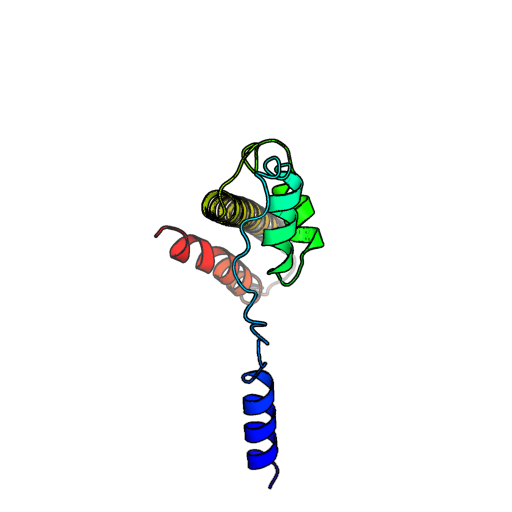 N . HIS A 1 74 ? 5.362 11.155 -3.632 1.00 92.19 74 HIS A N 1
ATOM 547 C CA . HIS A 1 74 ? 4.544 11.993 -2.752 1.00 92.19 74 HIS A CA 1
ATOM 548 C C . HIS A 1 74 ? 3.157 11.384 -2.516 1.00 92.19 74 HIS A C 1
ATOM 550 O O . HIS A 1 74 ? 2.701 11.338 -1.374 1.00 92.19 74 HIS A O 1
ATOM 556 N N . SER A 1 75 ? 2.519 10.846 -3.557 1.00 93.81 75 SER A N 1
ATOM 557 C CA . SER A 1 75 ? 1.264 10.103 -3.427 1.00 93.81 75 SER A CA 1
ATOM 558 C C . SER A 1 75 ? 1.423 8.882 -2.519 1.00 93.81 75 SER A C 1
ATOM 560 O O . SER A 1 75 ? 0.615 8.676 -1.620 1.00 93.81 75 SER A O 1
ATOM 562 N N . ALA A 1 76 ? 2.494 8.097 -2.681 1.00 92.75 76 ALA A N 1
ATOM 563 C CA . ALA A 1 76 ? 2.751 6.926 -1.839 1.00 92.75 76 ALA A CA 1
ATOM 564 C C . ALA A 1 76 ? 2.949 7.298 -0.365 1.00 92.75 76 ALA A C 1
ATOM 566 O O . ALA A 1 76 ? 2.438 6.615 0.526 1.00 92.75 76 ALA A O 1
ATOM 567 N N . ILE A 1 77 ? 3.653 8.400 -0.106 1.00 92.56 77 ILE A N 1
ATOM 568 C CA . ILE A 1 77 ? 3.831 8.955 1.236 1.00 92.56 77 ILE A CA 1
ATOM 569 C C . ILE A 1 77 ? 2.482 9.395 1.814 1.00 92.56 77 ILE A C 1
ATOM 571 O O . ILE A 1 77 ? 2.152 9.022 2.938 1.00 92.56 77 ILE A O 1
ATOM 575 N N . SER A 1 78 ? 1.686 10.139 1.043 1.00 93.88 78 SER A N 1
ATOM 576 C CA . SER A 1 78 ? 0.372 10.631 1.467 1.00 93.88 78 SER A CA 1
ATOM 577 C C . SER A 1 78 ? -0.577 9.486 1.831 1.00 93.88 78 SER A C 1
ATOM 579 O O . SER A 1 78 ? -1.140 9.492 2.925 1.00 93.88 78 SER A O 1
ATOM 581 N N . VAL A 1 79 ? -0.661 8.455 0.984 1.00 94.25 79 VAL A N 1
ATOM 582 C CA . VAL A 1 79 ? -1.455 7.245 1.250 1.00 94.25 79 VAL A CA 1
ATOM 583 C C . VAL A 1 79 ? -0.964 6.513 2.497 1.00 94.25 79 VAL A C 1
ATOM 585 O O . VAL A 1 79 ? -1.763 6.060 3.314 1.00 94.25 79 VAL A O 1
ATOM 588 N N . SER A 1 80 ? 0.354 6.398 2.671 1.00 93.00 80 SER A N 1
ATOM 589 C CA . SER A 1 80 ? 0.929 5.752 3.856 1.00 93.00 80 SER A CA 1
ATOM 590 C C . SER A 1 80 ? 0.547 6.495 5.136 1.00 93.00 80 SER A C 1
ATOM 592 O O . SER A 1 80 ? 0.200 5.862 6.129 1.00 93.00 80 SER A O 1
ATOM 594 N N . LEU A 1 81 ? 0.558 7.830 5.099 1.00 92.00 81 LEU A N 1
ATOM 595 C CA . LEU A 1 81 ? 0.171 8.690 6.215 1.00 92.00 81 LEU A CA 1
ATOM 596 C C . LEU A 1 81 ? -1.315 8.538 6.572 1.00 92.00 81 LEU A C 1
ATOM 598 O O . LEU A 1 81 ? -1.677 8.409 7.737 1.00 92.00 81 LEU A O 1
ATOM 602 N N . GLU A 1 82 ? -2.187 8.512 5.567 1.00 91.69 82 GLU A N 1
ATOM 603 C CA . GLU A 1 82 ? -3.624 8.290 5.759 1.00 91.69 82 GLU A CA 1
ATOM 604 C C . GLU A 1 82 ? -3.907 6.923 6.404 1.00 91.69 82 GLU A C 1
ATOM 606 O O . GLU A 1 82 ? -4.657 6.822 7.382 1.00 91.69 82 GLU A O 1
ATOM 611 N N . ASN A 1 83 ? -3.239 5.875 5.918 1.00 91.38 83 ASN A N 1
ATOM 612 C CA . ASN A 1 83 ? -3.357 4.534 6.483 1.00 91.38 83 ASN A CA 1
ATOM 613 C C . ASN A 1 83 ? -2.824 4.469 7.925 1.00 91.38 83 ASN A C 1
ATOM 615 O O . ASN A 1 83 ? -3.415 3.790 8.763 1.00 91.38 83 ASN A O 1
ATOM 619 N N . LEU A 1 84 ? -1.744 5.192 8.243 1.00 91.44 84 LEU A N 1
ATOM 620 C CA . LEU A 1 84 ? -1.205 5.277 9.605 1.00 91.44 84 LEU A CA 1
ATOM 621 C C . LEU A 1 84 ? -2.187 5.937 10.575 1.00 91.44 84 LEU A C 1
ATOM 623 O O . LEU A 1 84 ? -2.388 5.423 11.675 1.00 91.44 84 LEU A O 1
ATOM 627 N N . LYS A 1 85 ? -2.840 7.031 10.167 1.00 90.00 85 LYS A N 1
ATOM 628 C CA . LYS A 1 85 ? -3.888 7.685 10.969 1.00 90.00 85 LYS A CA 1
ATOM 629 C C . LYS A 1 85 ? -5.072 6.760 11.217 1.00 90.00 85 LYS A C 1
ATOM 631 O O . LYS A 1 85 ? -5.572 6.688 12.338 1.00 90.00 85 LYS A O 1
ATOM 636 N N . THR A 1 86 ? -5.482 6.024 10.187 1.00 91.06 86 THR A N 1
ATOM 637 C CA . THR A 1 86 ? -6.554 5.028 10.294 1.00 91.06 86 THR A CA 1
ATOM 638 C C . THR A 1 86 ? -6.180 3.947 11.307 1.00 91.06 86 THR A C 1
ATOM 640 O O . THR A 1 86 ? -6.910 3.734 12.273 1.00 91.06 86 THR A O 1
ATOM 643 N N . ALA A 1 87 ? -4.990 3.354 11.173 1.00 88.06 87 ALA A N 1
ATOM 644 C CA . ALA A 1 87 ? -4.497 2.344 12.105 1.00 88.06 87 ALA A CA 1
ATOM 645 C C . ALA A 1 87 ? -4.397 2.876 13.546 1.00 88.06 87 ALA A C 1
ATOM 647 O O . ALA A 1 87 ? -4.792 2.195 14.491 1.00 88.06 87 ALA A O 1
ATOM 648 N N . GLN A 1 88 ? -3.920 4.110 13.738 1.00 88.31 88 GLN A N 1
ATOM 649 C CA . GLN A 1 88 ? -3.868 4.740 15.059 1.00 88.31 88 GLN A CA 1
ATOM 650 C C . GLN A 1 88 ? -5.267 4.874 15.681 1.00 88.31 88 GLN A C 1
ATOM 652 O O . GLN A 1 88 ? -5.440 4.584 16.867 1.00 88.31 88 GLN A O 1
ATOM 657 N N . SER A 1 89 ? -6.262 5.286 14.891 1.00 90.38 89 SER A N 1
ATOM 658 C CA . SER A 1 89 ? -7.654 5.394 15.337 1.00 90.38 89 SER A CA 1
ATOM 659 C C . SER A 1 89 ? -8.233 4.035 15.735 1.00 90.38 89 SER A C 1
ATOM 661 O O . SER A 1 89 ? -8.889 3.925 16.770 1.00 90.38 89 SER A O 1
ATOM 663 N N . GLU A 1 90 ? -7.971 2.988 14.953 1.00 89.50 90 GLU A N 1
ATOM 664 C CA . GLU A 1 90 ? -8.433 1.629 15.255 1.00 89.50 90 GLU A CA 1
ATOM 665 C C . GLU A 1 90 ? -7.803 1.087 16.544 1.00 89.50 90 GLU A C 1
ATOM 667 O O . GLU A 1 90 ? -8.511 0.587 17.419 1.00 89.50 90 GLU A O 1
ATOM 672 N N . VAL A 1 91 ? -6.490 1.261 16.727 1.00 88.94 91 VAL A N 1
ATOM 673 C CA . VAL A 1 91 ? -5.801 0.851 17.962 1.00 88.94 91 VAL A CA 1
ATOM 674 C C . VAL A 1 91 ? -6.336 1.620 19.172 1.00 88.94 91 VAL A C 1
ATOM 676 O O . VAL A 1 91 ? -6.553 1.028 20.232 1.00 88.94 91 VAL A O 1
ATOM 679 N N . LYS A 1 92 ? -6.599 2.925 19.024 1.00 87.31 92 LYS A N 1
ATOM 680 C CA . LYS A 1 92 ? -7.233 3.725 20.076 1.00 87.31 92 LYS A CA 1
ATOM 681 C C . LYS A 1 92 ? -8.633 3.203 20.414 1.00 87.31 92 LYS A C 1
ATOM 683 O O . LYS A 1 92 ? -8.939 3.055 21.591 1.00 87.31 92 LYS A O 1
ATOM 688 N N . SER A 1 93 ? -9.448 2.874 19.412 1.00 87.38 93 SER A N 1
ATOM 689 C CA . SER A 1 93 ? -10.786 2.310 19.621 1.00 87.38 93 SER A CA 1
ATOM 690 C C . SER A 1 93 ? -10.741 0.981 20.384 1.00 87.38 93 SER A C 1
ATOM 692 O O . SER A 1 93 ? -11.514 0.789 21.321 1.00 87.38 93 SER A O 1
ATOM 694 N N . ILE A 1 94 ? -9.790 0.099 20.057 1.00 87.19 94 ILE A N 1
ATOM 695 C CA . ILE A 1 94 ? -9.576 -1.164 20.780 1.00 87.19 94 ILE A CA 1
ATOM 696 C C . ILE A 1 94 ? -9.192 -0.901 22.241 1.00 87.19 94 ILE A C 1
ATOM 698 O O . ILE A 1 94 ? -9.706 -1.562 23.148 1.00 87.19 94 ILE A O 1
ATOM 702 N N . LEU A 1 95 ? -8.302 0.066 22.486 1.00 85.38 95 LEU A N 1
ATOM 703 C CA . LEU A 1 95 ? -7.894 0.432 23.839 1.00 85.38 95 LEU A CA 1
ATOM 704 C C . LEU A 1 95 ? -9.082 0.974 24.644 1.00 85.38 95 LEU A C 1
ATOM 706 O O . LEU A 1 95 ? -9.330 0.489 25.747 1.00 85.38 95 LEU A O 1
ATOM 710 N N . ASP A 1 96 ? -9.847 1.901 24.073 1.00 82.81 96 ASP A N 1
ATOM 711 C CA . ASP A 1 96 ? -11.017 2.502 24.716 1.00 82.81 96 ASP A CA 1
ATOM 712 C C . ASP A 1 96 ? -12.095 1.433 25.016 1.00 82.81 96 ASP A C 1
ATOM 714 O O . ASP A 1 96 ? -12.629 1.382 26.126 1.00 82.81 96 ASP A O 1
ATOM 718 N N . ALA A 1 97 ? -12.349 0.498 24.089 1.00 82.94 97 ALA A N 1
ATOM 719 C CA . ALA A 1 97 ? -13.269 -0.625 24.301 1.00 82.94 97 ALA A CA 1
ATOM 720 C C . ALA A 1 97 ? -12.798 -1.582 25.413 1.00 82.94 97 ALA A C 1
ATOM 722 O O . ALA A 1 97 ? -13.611 -2.126 26.161 1.00 82.94 97 ALA A O 1
ATOM 723 N N . SER A 1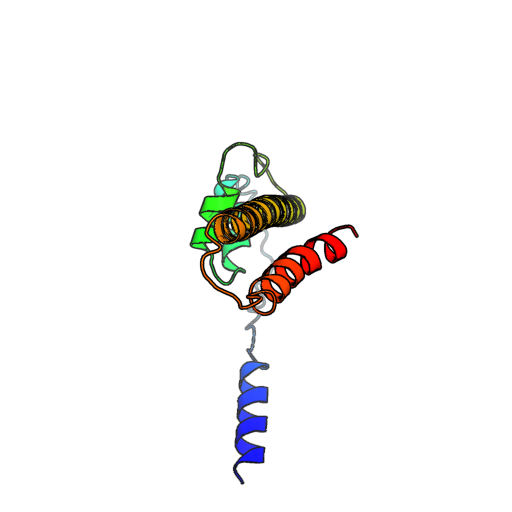 98 ? -11.483 -1.770 25.566 1.00 75.44 98 SER A N 1
ATOM 724 C CA . SER A 1 98 ? -10.922 -2.631 26.613 1.00 75.44 98 SER A CA 1
ATOM 725 C C . SER A 1 98 ? -11.082 -2.057 28.029 1.00 75.44 98 SER A C 1
ATOM 727 O O . SER A 1 98 ? -11.198 -2.824 28.986 1.00 75.44 98 SER A O 1
ATOM 729 N N . VAL A 1 99 ? -11.154 -0.726 28.163 1.00 68.38 99 VAL A N 1
ATOM 730 C CA . VAL A 1 99 ? -11.410 -0.028 29.438 1.00 68.38 99 VAL A CA 1
ATOM 731 C C . VAL A 1 99 ? -12.862 -0.217 29.900 1.00 68.38 99 VAL A C 1
ATOM 733 O O . VAL A 1 99 ? -13.125 -0.241 31.097 1.00 68.38 99 VAL A O 1
ATOM 736 N N . GLY A 1 100 ? -13.810 -0.433 28.983 1.00 59.53 100 GLY A N 1
ATOM 737 C CA . GLY A 1 100 ? -15.212 -0.718 29.318 1.00 59.53 100 GLY A CA 1
ATOM 738 C C . GLY A 1 100 ? -15.472 -2.116 29.903 1.00 59.53 100 GLY A C 1
ATOM 739 O O . GLY A 1 100 ? -16.552 -2.357 30.433 1.00 59.53 100 GLY A O 1
ATOM 740 N N . ASN A 1 101 ? -14.499 -3.035 29.842 1.00 57.44 101 ASN A N 1
ATOM 741 C CA . ASN A 1 101 ? -14.634 -4.435 30.278 1.00 57.44 101 ASN A CA 1
ATOM 742 C C . ASN A 1 101 ? -13.951 -4.720 31.639 1.00 57.44 101 ASN A C 1
ATOM 744 O O . ASN A 1 101 ? -13.412 -5.806 31.872 1.00 57.44 101 ASN A O 1
ATOM 748 N N . LEU A 1 102 ? -13.913 -3.730 32.538 1.00 55.44 102 LEU A N 1
ATOM 749 C CA . LEU A 1 102 ? -13.216 -3.798 33.829 1.00 55.44 102 LEU A CA 1
ATOM 750 C C . LEU A 1 102 ? -13.942 -4.678 34.864 1.00 55.44 102 LEU A C 1
ATOM 752 O O . LEU A 1 102 ? -14.513 -4.187 35.828 1.00 55.44 102 LEU A O 1
ATOM 756 N N . ASN A 1 103 ? -13.808 -5.995 34.707 1.00 51.75 103 ASN A N 1
ATOM 757 C CA . ASN A 1 103 ? -13.867 -6.969 35.805 1.00 51.75 103 ASN A CA 1
ATOM 758 C C . ASN A 1 103 ? -12.472 -7.563 36.119 1.00 51.75 103 ASN A C 1
ATOM 760 O O . ASN A 1 103 ? -12.377 -8.657 36.667 1.00 51.75 103 ASN A O 1
ATOM 764 N N . ALA A 1 104 ? -11.366 -6.887 35.771 1.00 47.84 104 ALA A N 1
ATOM 765 C CA . ALA A 1 104 ? -10.015 -7.417 35.996 1.00 47.84 104 ALA A CA 1
ATOM 766 C C . ALA A 1 104 ? -9.012 -6.350 36.494 1.00 47.84 104 ALA A C 1
ATOM 768 O O . ALA A 1 104 ? -8.780 -5.360 35.797 1.00 47.84 104 ALA A O 1
ATOM 769 N N . PRO A 1 105 ? -8.354 -6.560 37.651 1.00 45.41 105 PRO A N 1
ATOM 770 C CA . PRO A 1 105 ? -7.308 -5.687 38.169 1.00 45.41 105 PRO A CA 1
ATOM 771 C C . PRO A 1 105 ? -5.957 -6.041 37.529 1.00 45.41 105 PRO A C 1
ATOM 773 O O . PRO A 1 105 ? -5.187 -6.801 38.094 1.00 45.41 105 PRO A O 1
ATOM 776 N N . THR A 1 106 ? -5.653 -5.526 36.336 1.00 46.59 106 THR A N 1
ATOM 777 C CA . THR A 1 106 ? -4.261 -5.416 35.841 1.00 46.59 106 THR A CA 1
ATOM 778 C C . THR A 1 106 ? -4.160 -4.321 34.769 1.00 46.59 106 THR A C 1
ATOM 780 O O . THR A 1 106 ? -4.924 -4.345 33.802 1.00 46.59 106 THR A O 1
ATOM 783 N N . PRO A 1 107 ? -3.220 -3.362 34.871 1.00 44.34 107 PRO A N 1
ATOM 784 C CA . PRO A 1 107 ? -2.978 -2.391 33.809 1.00 44.34 107 PRO A CA 1
ATOM 785 C C . PRO A 1 107 ? -2.343 -3.103 32.603 1.00 44.34 107 PRO A C 1
ATOM 787 O O . PRO A 1 107 ? -1.159 -3.425 32.620 1.00 44.34 107 PRO A O 1
ATOM 790 N N . ARG A 1 108 ? -3.099 -3.350 31.525 1.00 51.88 108 ARG A N 1
ATOM 791 C CA . ARG A 1 108 ? -2.546 -3.823 30.235 1.00 51.88 108 ARG A CA 1
ATOM 792 C C . ARG A 1 108 ? -1.932 -2.674 29.417 1.00 51.88 108 ARG A C 1
ATOM 794 O O . ARG A 1 108 ? -2.159 -2.561 28.216 1.00 51.88 108 ARG A O 1
ATOM 801 N N . THR A 1 109 ? -1.180 -1.782 30.056 1.00 49.19 109 THR A N 1
ATOM 802 C CA . THR A 1 109 ? -0.687 -0.539 29.434 1.00 49.19 109 THR A CA 1
ATOM 803 C C . THR A 1 109 ? 0.636 -0.697 28.678 1.00 49.19 109 THR A C 1
ATOM 805 O O . THR A 1 109 ? 1.077 0.248 28.028 1.00 49.19 109 THR A O 1
ATOM 808 N N . SER A 1 110 ? 1.270 -1.872 28.695 1.00 47.47 110 SER A N 1
ATOM 809 C CA . SER A 1 110 ? 2.628 -2.031 28.150 1.00 47.47 110 SER A CA 1
ATOM 810 C C . SER A 1 110 ? 2.678 -2.379 26.658 1.00 47.47 110 SER A C 1
ATOM 812 O O . SER A 1 110 ? 3.548 -1.862 25.969 1.00 47.47 110 SER A O 1
ATOM 814 N N . THR A 1 111 ? 1.746 -3.193 26.141 1.00 50.25 111 THR A N 1
ATOM 815 C CA . THR A 1 111 ? 1.811 -3.707 24.752 1.00 50.25 111 THR A CA 1
ATOM 816 C C . THR A 1 111 ? 1.087 -2.822 23.727 1.00 50.25 111 THR A C 1
ATOM 818 O O . THR A 1 111 ? 1.415 -2.839 22.547 1.00 50.25 111 THR A O 1
ATOM 821 N N . SER A 1 112 ? 0.095 -2.029 24.154 1.00 51.81 112 SER A N 1
ATOM 822 C CA . SER A 1 112 ? -0.609 -1.092 23.257 1.00 51.81 112 SER A CA 1
ATOM 823 C C . SER A 1 112 ? 0.199 0.195 23.042 1.00 51.81 112 SER A C 1
ATOM 825 O O . SER A 1 112 ? 0.312 0.698 21.920 1.00 51.81 112 SER A O 1
ATOM 827 N N . SER A 1 113 ? 0.864 0.678 24.096 1.00 53.41 113 SER A N 1
ATOM 828 C CA . SER A 1 113 ? 1.640 1.922 24.075 1.00 53.41 113 SER A CA 1
ATOM 829 C C . SER A 1 113 ? 2.823 1.879 23.102 1.00 53.41 113 SER A C 1
ATOM 831 O O . SER A 1 113 ? 3.080 2.871 22.417 1.00 53.41 113 SER A O 1
ATOM 833 N N . ASN A 1 114 ? 3.519 0.740 22.963 1.00 58.78 114 ASN A N 1
ATOM 834 C CA . ASN A 1 114 ? 4.615 0.626 21.992 1.00 58.78 114 ASN A CA 1
ATOM 835 C C . ASN A 1 114 ? 4.109 0.641 20.539 1.00 58.78 114 ASN A C 1
ATOM 837 O O . ASN A 1 114 ? 4.768 1.224 19.681 1.00 58.78 114 ASN A O 1
ATOM 841 N N . SER A 1 115 ? 2.936 0.062 20.259 1.00 57.12 115 SER A N 1
ATOM 842 C CA . SER A 1 115 ? 2.307 0.103 18.930 1.00 57.12 115 SER A CA 1
ATOM 843 C C . SER A 1 115 ? 1.815 1.505 18.564 1.00 57.12 115 SER A C 1
ATOM 845 O O . SER A 1 115 ? 2.101 1.963 17.460 1.00 57.12 115 SER A O 1
ATOM 847 N N . LEU A 1 116 ? 1.182 2.240 19.490 1.00 59.94 116 LEU A N 1
ATOM 848 C CA . LEU A 1 116 ? 0.851 3.654 19.257 1.00 59.94 116 LEU A CA 1
ATOM 849 C C . LEU A 1 116 ? 2.111 4.494 19.002 1.00 59.94 116 LEU A C 1
ATOM 851 O O . LEU A 1 116 ? 2.131 5.320 18.090 1.00 59.94 116 LEU A O 1
ATOM 855 N N . THR A 1 117 ? 3.178 4.265 19.771 1.00 60.09 117 THR A N 1
ATOM 856 C CA . THR A 1 117 ? 4.456 4.976 19.599 1.00 60.09 117 THR A CA 1
ATOM 857 C C . THR A 1 117 ? 5.064 4.704 18.217 1.00 60.09 117 THR A C 1
ATOM 859 O O . THR A 1 117 ? 5.513 5.638 17.552 1.00 60.09 117 THR A O 1
ATOM 862 N N . LEU A 1 118 ? 5.008 3.455 17.736 1.00 58.78 118 LEU A N 1
ATOM 863 C CA . LEU A 1 118 ? 5.483 3.080 16.401 1.00 58.78 118 LEU A CA 1
ATOM 864 C C . LEU A 1 118 ? 4.678 3.759 15.282 1.00 58.78 118 LEU A C 1
ATOM 866 O O . LEU A 1 118 ? 5.272 4.223 14.313 1.00 58.78 118 LEU A O 1
ATOM 870 N N . CYS A 1 119 ? 3.355 3.872 15.427 1.00 60.22 119 CYS A N 1
ATOM 871 C CA . CYS A 1 119 ? 2.498 4.578 14.466 1.00 60.22 119 CYS A CA 1
ATOM 872 C C . CYS A 1 119 ? 2.709 6.102 14.474 1.00 60.22 119 CYS A C 1
ATOM 874 O O . CYS A 1 119 ? 2.439 6.759 13.474 1.00 60.22 119 CYS A O 1
ATOM 876 N N . THR A 1 120 ? 3.229 6.664 15.570 1.00 58.84 120 THR A N 1
ATOM 877 C CA . THR A 1 120 ? 3.459 8.113 15.724 1.00 58.84 120 THR A CA 1
ATOM 878 C C . THR A 1 120 ? 4.837 8.550 15.200 1.00 58.84 120 THR A C 1
ATOM 880 O O . THR A 1 120 ? 5.003 9.670 14.722 1.00 58.84 120 THR A O 1
ATOM 883 N N . ALA A 1 121 ? 5.837 7.664 15.237 1.00 54.78 121 ALA A N 1
ATOM 884 C CA . ALA A 1 121 ? 7.198 7.937 14.767 1.00 54.78 121 ALA A CA 1
ATOM 885 C C . ALA A 1 121 ? 7.336 8.370 13.280 1.00 54.78 121 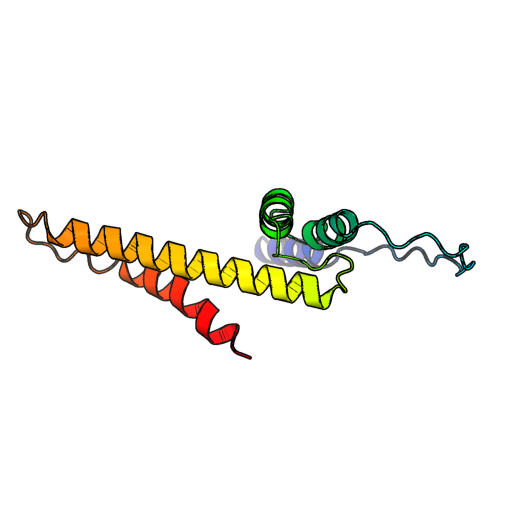ALA A C 1
ATOM 887 O O . ALA A 1 121 ? 8.126 9.281 13.012 1.00 54.78 121 ALA A O 1
ATOM 888 N N . PRO A 1 122 ? 6.624 7.775 12.298 1.00 57.47 122 PRO A N 1
ATOM 889 C CA . PRO A 1 122 ? 6.747 8.172 10.890 1.00 57.47 122 PRO A CA 1
ATOM 890 C C . PRO A 1 122 ? 6.103 9.531 10.569 1.00 57.47 122 PRO A C 1
ATOM 892 O O . PRO A 1 122 ? 6.639 10.253 9.730 1.00 57.47 122 PRO A O 1
ATOM 895 N N . GLU A 1 123 ? 5.027 9.926 11.262 1.00 51.84 123 GLU A N 1
ATOM 896 C CA . GLU A 1 123 ? 4.367 11.237 11.081 1.00 51.84 123 GLU A CA 1
ATOM 897 C C . GLU A 1 123 ? 5.342 12.409 11.313 1.00 51.84 123 GLU A C 1
ATOM 899 O O . GLU A 1 123 ? 5.268 13.430 10.628 1.00 51.84 123 GLU A O 1
ATOM 904 N N . LEU A 1 124 ? 6.299 12.251 12.238 1.00 42.06 124 LEU A N 1
ATOM 905 C CA . LEU A 1 124 ? 7.294 13.279 12.558 1.00 42.06 124 LEU A CA 1
ATOM 906 C C . LEU A 1 124 ? 8.423 13.373 11.515 1.00 42.06 124 LEU A C 1
ATOM 908 O O . LEU A 1 124 ? 8.981 14.448 11.318 1.00 42.06 124 LEU A O 1
ATOM 912 N N . ARG A 1 125 ? 8.768 12.271 10.833 1.00 50.44 125 ARG A N 1
ATOM 913 C CA . ARG A 1 125 ? 9.866 12.247 9.843 1.00 50.44 125 ARG A CA 1
ATOM 914 C C . ARG A 1 125 ? 9.444 12.630 8.426 1.00 50.44 125 ARG A C 1
ATOM 916 O O . ARG A 1 125 ? 10.304 12.961 7.621 1.00 50.44 125 ARG A O 1
ATOM 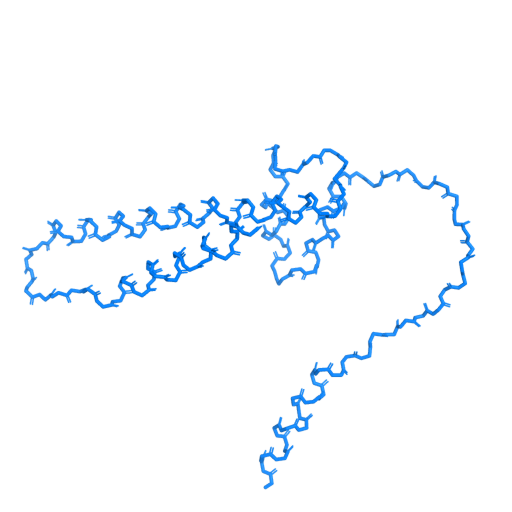923 N N . ILE A 1 126 ? 8.148 12.579 8.131 1.00 49.75 126 ILE A N 1
ATOM 924 C CA . ILE A 1 126 ? 7.586 12.874 6.804 1.00 49.75 126 ILE A CA 1
ATOM 925 C C . ILE A 1 126 ? 7.238 14.368 6.640 1.00 49.75 126 ILE A C 1
ATOM 927 O O . ILE A 1 126 ? 7.003 14.830 5.531 1.00 49.75 126 ILE A O 1
ATOM 931 N N . LYS A 1 127 ? 7.241 15.149 7.728 1.00 46.81 127 LYS A N 1
ATOM 932 C CA . LYS A 1 127 ? 6.958 16.596 7.719 1.00 46.81 127 LYS A CA 1
ATOM 933 C C . LYS A 1 127 ? 8.126 17.478 7.220 1.00 46.81 127 LYS A C 1
ATOM 935 O O . LYS A 1 127 ? 8.054 18.688 7.431 1.00 46.81 127 LYS A O 1
ATOM 940 N N . LEU A 1 128 ? 9.192 16.892 6.655 1.00 40.09 128 LEU A N 1
ATOM 941 C CA . LEU A 1 128 ? 10.330 17.626 6.075 1.00 40.09 128 LEU A CA 1
ATOM 942 C C . LEU A 1 128 ? 10.020 18.124 4.661 1.00 40.09 128 LEU A C 1
ATOM 944 O O . LEU A 1 128 ? 9.526 17.308 3.853 1.00 40.09 128 LEU A O 1
#

pLDDT: mean 74.21, std 17.69, range [40.09, 95.25]

Organism: Brassica cretica (NCBI:txid69181)

InterPro domains:
  IPR006501 Pectinesterase inhibitor domain [PF04043] (40-101)
  IPR006501 Pectinesterase inhibitor domain [TIGR01614] (2-96)
  IPR035513 Invertase/pectin methylesterase inhibitor domain superfamily [G3DSA:1.20.140.40] (37-120)
  IPR035513 Invertase/pectin methylesterase inhibitor domain superfamily [SSF101148] (40-98)

Radius of gyration: 22.71 Å; chains: 1; bounding box: 51×37×70 Å

Secondary structure (DSSP, 8-state):
-HHHHHHHHHHHHH----------------PPPPPHHHHHHHHHTTSS-HHHHHHHHTSTTTS-SS--HHHHHHHHHHHHHHHHHHHHHHHHHHHHHHHTT-SS-----HHHHHHHHHHHHHHHHS--

Foldseek 3Di:
DVVVVVVVVVVVVVPDPPPPPPDDPPDDPDDPQPWPLVLQQVLLVPPPCSVCSSVQCVPPPLADGRHDNVSSVVSSLVSLLVVLVVVLVVLVVVVVVVVVPPPDPDPPPPPSVVVNVVSVVVVVVSPD